Protein AF-A0A379WLH3-F1 (afdb_monomer)

Sequence (126 aa):
MAKLALTEWLVTKAWQPFLDAKAQAKMADSFKRFADIHLSRHAAELKKVFGQPLGDKYRDQLPRLTRDIDSVLLLAGYYDAMVAQAWLENWQGLRHAIITGQRIEIEHFRNEAINQQPFWLHSGKR

Organism: Salmonella enterica I (NCBI:txid59201)

Structure (mmCIF, N/CA/C/O backbone):
data_AF-A0A379WLH3-F1
#
_entry.id   AF-A0A379WLH3-F1
#
loop_
_atom_site.group_PDB
_atom_site.id
_atom_site.type_symbol
_atom_site.label_atom_id
_atom_site.label_alt_id
_atom_site.label_comp_id
_atom_site.label_asym_id
_atom_site.label_entity_id
_atom_site.label_seq_id
_atom_site.pdbx_PDB_ins_code
_atom_site.Cartn_x
_atom_site.Cartn_y
_atom_site.Cartn_z
_atom_site.occupancy
_atom_site.B_iso_or_equiv
_atom_site.auth_seq_id
_atom_site.auth_comp_id
_atom_site.auth_asym_id
_atom_site.auth_atom_id
_atom_site.pdbx_PDB_model_num
ATOM 1 N N . MET A 1 1 ? -12.114 -9.795 -22.231 1.00 60.84 1 MET A N 1
ATOM 2 C CA . MET A 1 1 ? -11.391 -8.653 -22.838 1.00 60.84 1 MET A CA 1
ATOM 3 C C . MET A 1 1 ? -10.251 -8.126 -21.962 1.00 60.84 1 MET A C 1
ATOM 5 O O . MET A 1 1 ? -9.133 -8.107 -22.449 1.00 60.84 1 MET A O 1
ATOM 9 N N . ALA A 1 2 ? -10.461 -7.792 -20.678 1.00 72.81 2 ALA A N 1
ATOM 10 C CA . ALA A 1 2 ? -9.403 -7.214 -19.822 1.00 72.81 2 ALA A CA 1
ATOM 11 C C . ALA A 1 2 ? -8.132 -8.082 -19.655 1.00 72.81 2 ALA A C 1
ATOM 13 O O . ALA A 1 2 ? -7.025 -7.552 -19.646 1.00 72.81 2 ALA A O 1
ATOM 14 N N . LYS A 1 3 ? -8.272 -9.416 -19.579 1.00 80.38 3 LYS A N 1
ATOM 15 C CA . LYS A 1 3 ? -7.128 -10.336 -19.434 1.00 80.38 3 LYS A CA 1
ATOM 16 C C . LYS A 1 3 ? -6.178 -10.296 -20.640 1.00 80.38 3 LYS A C 1
ATOM 18 O O . LYS A 1 3 ? -4.975 -10.231 -20.438 1.00 80.38 3 LYS A O 1
ATOM 23 N N . LEU A 1 4 ? -6.715 -10.291 -21.867 1.00 93.31 4 LEU A N 1
ATOM 24 C CA . LEU A 1 4 ? -5.900 -10.249 -23.087 1.00 93.31 4 LEU A CA 1
ATOM 25 C C . LEU A 1 4 ? -5.145 -8.918 -23.201 1.00 93.31 4 LEU A C 1
ATOM 27 O O . LEU A 1 4 ? -3.944 -8.935 -23.435 1.00 93.31 4 LEU A O 1
ATOM 31 N N . ALA A 1 5 ? -5.820 -7.795 -22.932 1.00 95.75 5 ALA A N 1
ATOM 32 C CA . ALA A 1 5 ? -5.210 -6.466 -22.990 1.00 95.75 5 ALA A CA 1
ATOM 33 C C . ALA A 1 5 ? -4.050 -6.295 -21.991 1.00 95.75 5 ALA A C 1
ATOM 35 O O . ALA A 1 5 ? -2.998 -5.777 -22.356 1.00 95.75 5 ALA A O 1
ATOM 36 N N . LEU A 1 6 ? -4.202 -6.759 -20.741 1.00 95.56 6 LEU A N 1
ATOM 37 C CA . LEU A 1 6 ? -3.119 -6.692 -19.750 1.00 95.56 6 LEU A CA 1
ATOM 38 C C . LEU A 1 6 ? -1.935 -7.588 -20.139 1.00 95.56 6 LEU A C 1
ATOM 40 O O . LEU A 1 6 ? -0.784 -7.172 -20.009 1.00 95.56 6 LEU A O 1
ATOM 44 N N . THR A 1 7 ? -2.207 -8.808 -20.618 1.00 96.50 7 THR A N 1
ATOM 45 C CA . THR A 1 7 ? -1.157 -9.721 -21.089 1.00 96.50 7 THR A CA 1
ATOM 46 C C . THR A 1 7 ? -0.383 -9.112 -22.252 1.00 96.50 7 THR A C 1
ATOM 48 O O . THR A 1 7 ? 0.844 -9.091 -22.210 1.00 96.50 7 THR A O 1
ATOM 51 N N . GLU A 1 8 ? -1.080 -8.581 -23.255 1.00 97.06 8 GLU A N 1
ATOM 52 C CA . GLU A 1 8 ? -0.458 -7.936 -24.410 1.00 97.06 8 GLU A CA 1
ATOM 53 C C . GLU A 1 8 ? 0.399 -6.741 -23.985 1.00 97.06 8 GLU A C 1
ATOM 55 O O . GLU A 1 8 ? 1.575 -6.673 -24.341 1.00 97.06 8 GLU A O 1
ATOM 60 N N . TRP A 1 9 ? -0.143 -5.846 -23.154 1.00 97.19 9 TRP A N 1
ATOM 61 C CA . TRP A 1 9 ? 0.569 -4.660 -22.675 1.00 97.19 9 TRP A CA 1
ATOM 62 C C . TRP A 1 9 ? 1.856 -5.014 -21.914 1.00 97.19 9 TRP A C 1
ATOM 64 O O . TRP A 1 9 ? 2.891 -4.371 -22.105 1.00 97.19 9 TRP A O 1
ATOM 74 N N . LEU A 1 10 ? 1.812 -6.066 -21.086 1.00 97.25 10 LEU A N 1
ATOM 75 C CA . LEU A 1 10 ? 2.969 -6.524 -20.320 1.00 97.25 10 LEU A CA 1
ATOM 76 C C . LEU A 1 10 ? 4.034 -7.186 -21.206 1.00 97.25 10 LEU A C 1
ATOM 78 O O . LEU A 1 10 ? 5.210 -6.833 -21.118 1.00 97.25 10 LEU A O 1
ATOM 82 N N . VAL A 1 11 ? 3.630 -8.135 -22.059 1.00 97.62 11 VAL A N 1
ATOM 83 C CA . VAL A 1 11 ? 4.545 -8.914 -22.915 1.00 97.62 11 VAL A CA 1
ATOM 84 C C . VAL A 1 11 ? 5.248 -8.018 -23.933 1.00 97.62 11 VAL A C 1
ATOM 86 O O . VAL A 1 11 ? 6.448 -8.163 -24.156 1.00 97.62 11 VAL A O 1
ATOM 89 N N . THR A 1 12 ? 4.526 -7.056 -24.507 1.00 97.81 12 THR A N 1
ATOM 90 C CA . THR A 1 12 ? 5.071 -6.111 -25.495 1.00 97.81 12 THR A CA 1
ATOM 91 C C . THR A 1 12 ? 5.851 -4.958 -24.867 1.00 97.81 12 THR A C 1
ATOM 93 O O . THR A 1 12 ? 6.408 -4.134 -25.588 1.00 97.81 12 THR A O 1
ATOM 96 N N . LYS A 1 13 ? 5.904 -4.882 -23.530 1.00 97.31 13 LYS A N 1
ATOM 97 C CA . LYS A 1 13 ? 6.490 -3.759 -22.788 1.00 97.31 13 LYS A CA 1
ATOM 98 C C . LYS A 1 13 ? 5.955 -2.410 -23.264 1.00 97.31 13 LYS A C 1
ATOM 100 O O . LYS A 1 13 ? 6.709 -1.448 -23.410 1.00 97.31 13 LYS A O 1
ATOM 105 N N . ALA A 1 14 ? 4.644 -2.332 -23.484 1.00 97.56 14 ALA A N 1
ATOM 106 C CA . ALA A 1 14 ? 3.990 -1.204 -24.142 1.00 97.56 14 ALA A CA 1
ATOM 107 C C . ALA A 1 14 ? 4.154 0.143 -23.413 1.00 97.56 14 ALA A C 1
ATOM 109 O O . ALA A 1 14 ? 3.831 1.181 -23.979 1.00 97.56 14 ALA A O 1
ATOM 110 N N . TRP A 1 15 ? 4.688 0.167 -22.186 1.00 97.31 15 TRP A N 1
ATOM 111 C CA . TRP A 1 15 ? 5.087 1.403 -21.509 1.00 97.31 15 TRP A CA 1
ATOM 112 C C . TRP A 1 15 ? 6.329 2.072 -22.119 1.00 97.31 15 TRP A C 1
ATOM 114 O O . TRP A 1 15 ? 6.470 3.284 -21.986 1.00 97.31 15 TRP A O 1
ATOM 124 N N . GLN A 1 16 ? 7.232 1.329 -22.772 1.00 97.25 16 GLN A N 1
ATOM 125 C CA . GLN A 1 16 ? 8.538 1.842 -23.209 1.00 97.25 16 GLN A CA 1
ATOM 126 C C . GLN A 1 16 ? 8.464 3.074 -24.132 1.00 97.25 16 GLN A C 1
ATOM 128 O O . GLN A 1 16 ? 9.196 4.028 -23.864 1.00 97.25 16 GLN A O 1
ATOM 133 N N . PRO A 1 17 ? 7.587 3.128 -25.158 1.00 97.69 17 PRO A N 1
ATOM 134 C CA . PRO A 1 17 ? 7.507 4.285 -26.056 1.00 97.69 17 PRO A CA 1
ATOM 135 C C . PRO A 1 17 ? 7.047 5.584 -25.378 1.00 97.69 17 PRO A C 1
ATOM 137 O O . PRO A 1 17 ? 7.252 6.662 -25.925 1.00 97.69 17 PRO A O 1
ATOM 140 N N . PHE A 1 18 ? 6.430 5.498 -24.196 1.00 97.62 18 PHE A N 1
ATOM 141 C CA . PHE A 1 18 ? 5.908 6.653 -23.458 1.00 97.62 18 PHE A CA 1
ATOM 142 C C . PHE A 1 18 ? 6.937 7.288 -22.512 1.00 97.62 18 PHE A C 1
ATOM 144 O O . PHE A 1 18 ? 6.633 8.275 -21.842 1.00 97.62 18 PHE A O 1
ATOM 151 N N . LEU A 1 19 ? 8.143 6.724 -22.414 1.00 97.88 19 LEU A N 1
ATOM 152 C CA . LEU A 1 19 ? 9.176 7.207 -21.506 1.00 97.88 19 LEU A CA 1
ATOM 153 C C . 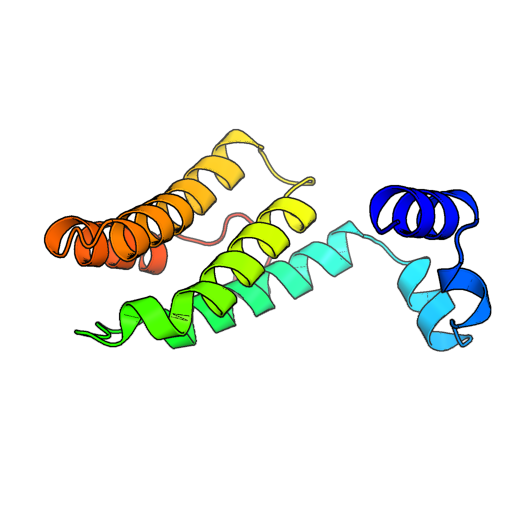LEU A 1 19 ? 10.052 8.253 -22.196 1.00 97.88 19 LEU A C 1
ATOM 155 O O . LEU A 1 19 ? 10.792 7.929 -23.126 1.00 97.88 19 LEU A O 1
ATOM 159 N N . ASP A 1 20 ? 10.040 9.485 -21.687 1.00 98.00 20 ASP A N 1
ATOM 160 C CA . ASP A 1 20 ? 11.066 10.472 -22.024 1.00 98.00 20 ASP A CA 1
ATOM 161 C C . ASP A 1 20 ? 12.443 10.068 -21.453 1.00 98.00 20 ASP A C 1
ATOM 163 O O . ASP A 1 20 ? 12.563 9.150 -20.635 1.00 98.00 20 ASP A O 1
ATOM 167 N N . ALA A 1 21 ? 13.506 10.771 -21.852 1.00 97.75 21 ALA A N 1
ATOM 168 C CA . ALA A 1 21 ? 14.868 10.467 -21.401 1.00 97.75 21 ALA A CA 1
ATOM 169 C C . ALA A 1 21 ? 15.013 10.456 -19.862 1.00 97.75 21 ALA A C 1
ATOM 171 O O . ALA A 1 21 ? 15.770 9.661 -19.303 1.00 97.75 21 ALA A O 1
ATOM 172 N N . LYS A 1 22 ? 14.254 11.300 -19.151 1.00 97.88 22 LYS A N 1
ATOM 173 C CA . LYS A 1 22 ? 14.277 11.381 -17.685 1.00 97.88 22 LYS A CA 1
ATOM 174 C C . LYS A 1 22 ? 13.587 10.176 -17.043 1.00 97.88 22 LYS A C 1
ATOM 176 O O . LYS A 1 22 ? 14.071 9.659 -16.036 1.00 97.88 22 LYS A O 1
ATOM 181 N N . ALA A 1 23 ? 12.458 9.740 -17.589 1.00 97.12 23 ALA A N 1
ATOM 182 C CA . ALA A 1 23 ? 11.722 8.569 -17.139 1.00 97.12 23 ALA A CA 1
ATOM 183 C C . ALA A 1 23 ? 12.510 7.285 -17.421 1.00 97.12 23 ALA A C 1
ATOM 185 O O . ALA A 1 23 ? 12.600 6.432 -16.541 1.00 97.12 23 ALA A O 1
ATOM 186 N N . GLN A 1 24 ? 13.161 7.193 -18.584 1.00 97.12 24 GLN A N 1
ATOM 187 C CA . GLN A 1 24 ? 14.060 6.085 -18.918 1.00 97.12 24 GLN A CA 1
ATOM 188 C C . GLN A 1 24 ? 15.213 5.976 -17.916 1.00 97.12 24 GLN A C 1
ATOM 190 O O . GLN A 1 24 ? 15.442 4.899 -17.370 1.00 97.12 24 GLN A O 1
ATOM 195 N N . ALA A 1 25 ? 15.880 7.092 -17.596 1.00 97.06 25 ALA A N 1
ATOM 196 C CA . ALA A 1 25 ? 16.969 7.095 -16.619 1.00 97.06 25 ALA A CA 1
ATOM 197 C C . ALA A 1 25 ? 16.502 6.627 -15.229 1.00 97.06 25 ALA A C 1
ATOM 199 O O . ALA A 1 25 ? 17.180 5.835 -14.584 1.00 97.06 25 ALA A O 1
ATOM 200 N N . LYS A 1 26 ? 15.312 7.058 -14.785 1.00 96.69 26 LYS A N 1
ATOM 201 C CA . LYS A 1 26 ? 14.715 6.587 -13.523 1.00 96.69 26 LYS A CA 1
ATOM 202 C C . LYS A 1 26 ? 14.359 5.102 -13.548 1.00 96.69 26 LYS A C 1
ATOM 204 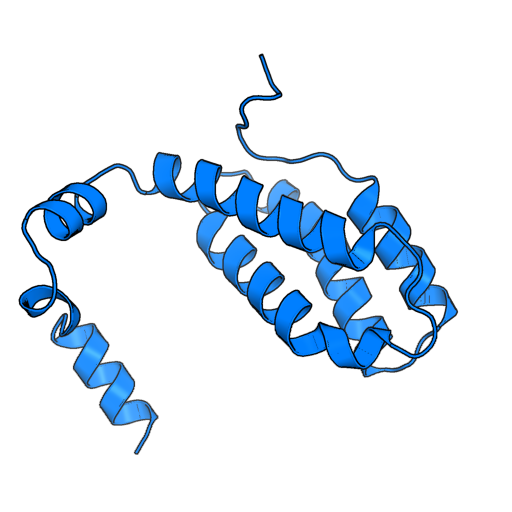O O . LYS A 1 26 ? 14.529 4.436 -12.535 1.00 96.69 26 LYS A O 1
ATOM 209 N N . MET A 1 27 ? 13.846 4.594 -14.670 1.00 95.25 27 MET A N 1
ATOM 210 C CA . MET A 1 27 ? 13.506 3.174 -14.815 1.00 95.25 27 MET A CA 1
ATOM 211 C C . MET A 1 27 ? 14.738 2.266 -14.843 1.00 95.25 27 MET A C 1
ATOM 213 O O . MET A 1 27 ? 14.629 1.104 -14.466 1.00 95.25 27 MET A O 1
ATOM 217 N N . ALA A 1 28 ? 15.886 2.784 -15.280 1.00 96.38 28 ALA A N 1
ATOM 218 C CA . ALA A 1 28 ? 17.158 2.066 -15.280 1.00 96.38 28 ALA A CA 1
ATOM 219 C C . ALA A 1 28 ? 17.904 2.121 -13.929 1.00 96.38 28 ALA A C 1
ATOM 221 O O . ALA A 1 28 ? 18.907 1.429 -13.763 1.00 96.38 28 ALA A O 1
ATOM 222 N N . ASP A 1 29 ? 17.447 2.940 -12.977 1.00 96.75 29 ASP A N 1
ATOM 223 C CA . ASP A 1 29 ? 18.057 3.077 -11.651 1.00 96.75 29 ASP A CA 1
ATOM 224 C C . ASP A 1 29 ? 17.636 1.928 -10.703 1.00 96.75 29 ASP A C 1
ATOM 226 O O . ASP A 1 29 ? 16.784 1.090 -11.003 1.00 96.75 29 ASP A O 1
ATOM 230 N N . SER A 1 30 ? 18.249 1.871 -9.522 1.00 97.50 30 SER A N 1
ATOM 231 C CA . SER A 1 30 ? 18.037 0.834 -8.517 1.00 97.50 30 SER A CA 1
ATOM 232 C C . SER A 1 30 ? 16.587 0.770 -8.027 1.00 97.50 30 SER A C 1
ATOM 234 O O . SER A 1 30 ? 16.108 1.660 -7.314 1.00 97.50 30 SER A O 1
ATOM 236 N N . PHE A 1 31 ? 15.929 -0.366 -8.286 1.00 96.94 31 PHE A N 1
ATOM 237 C CA . PHE A 1 31 ? 14.604 -0.652 -7.734 1.00 96.94 31 PHE A CA 1
ATOM 238 C C . PHE A 1 31 ? 14.600 -0.639 -6.198 1.00 96.94 31 PHE A C 1
ATOM 240 O O . PHE A 1 31 ? 13.650 -0.150 -5.598 1.00 96.94 31 PHE A O 1
ATOM 247 N N . LYS A 1 32 ? 15.689 -1.066 -5.542 1.00 96.81 32 LYS A N 1
ATOM 248 C CA . LYS A 1 32 ? 15.823 -1.012 -4.074 1.00 96.81 32 LYS A CA 1
ATOM 249 C C . LYS A 1 32 ? 15.721 0.417 -3.542 1.00 96.81 32 LYS A C 1
ATOM 251 O O . LYS A 1 32 ? 14.988 0.677 -2.593 1.00 96.81 32 LYS A O 1
ATOM 256 N N . ARG A 1 33 ? 16.425 1.368 -4.167 1.00 96.12 33 ARG A N 1
ATOM 257 C CA . ARG A 1 33 ? 16.365 2.790 -3.776 1.00 96.12 33 ARG A CA 1
ATOM 258 C C . ARG A 1 33 ? 14.979 3.379 -4.029 1.00 96.12 33 ARG A C 1
ATOM 260 O O . ARG A 1 33 ? 14.477 4.140 -3.204 1.00 96.12 33 ARG A O 1
ATOM 267 N N . PHE A 1 34 ? 14.363 3.017 -5.153 1.00 97.31 34 PHE A N 1
ATOM 268 C CA . PHE A 1 34 ? 12.984 3.389 -5.458 1.00 97.31 34 PHE A CA 1
ATOM 269 C C . PHE A 1 34 ? 12.011 2.864 -4.390 1.00 97.31 34 PHE A C 1
ATOM 271 O O . PHE A 1 34 ? 11.196 3.633 -3.876 1.00 97.31 34 PHE A O 1
ATOM 278 N N . ALA A 1 35 ? 12.146 1.592 -4.010 1.00 97.94 35 ALA A N 1
ATOM 279 C CA . ALA A 1 35 ? 11.319 0.939 -3.007 1.00 97.94 35 ALA A CA 1
ATOM 280 C C . ALA A 1 35 ? 11.404 1.629 -1.644 1.00 97.94 35 ALA A C 1
ATOM 282 O O . ALA A 1 35 ? 10.367 2.004 -1.108 1.00 97.94 35 ALA A O 1
ATOM 283 N N . ASP A 1 36 ? 12.606 1.901 -1.132 1.00 97.56 36 ASP A N 1
ATOM 284 C CA . ASP A 1 36 ? 12.794 2.576 0.162 1.00 97.56 36 ASP A CA 1
ATOM 285 C C . ASP A 1 36 ? 12.075 3.936 0.223 1.00 97.56 36 ASP A C 1
ATOM 287 O O . ASP A 1 36 ? 11.375 4.251 1.189 1.00 97.56 36 ASP A O 1
ATOM 291 N N . ILE A 1 37 ? 12.189 4.735 -0.845 1.00 97.12 37 ILE A N 1
ATOM 292 C CA . ILE A 1 37 ? 11.527 6.043 -0.946 1.00 97.12 37 ILE A CA 1
ATOM 293 C C . ILE A 1 37 ? 10.003 5.881 -0.946 1.00 97.12 37 ILE A C 1
ATOM 295 O O . ILE A 1 37 ? 9.293 6.635 -0.275 1.00 97.12 37 ILE A O 1
ATOM 299 N N . HIS A 1 38 ? 9.486 4.930 -1.723 1.00 98.06 38 HIS A N 1
ATOM 300 C CA . HIS A 1 38 ? 8.048 4.739 -1.869 1.00 98.06 38 HIS A CA 1
ATOM 301 C C . HIS A 1 38 ? 7.410 4.067 -0.646 1.00 98.06 38 HIS A C 1
ATOM 303 O O . HIS A 1 38 ? 6.320 4.484 -0.257 1.00 98.06 38 HIS A O 1
ATOM 309 N N . LEU A 1 39 ? 8.097 3.145 0.033 1.00 98.31 39 LEU A N 1
ATOM 310 C CA . LEU A 1 39 ? 7.669 2.582 1.318 1.00 98.31 39 LEU A CA 1
ATOM 311 C C . LEU A 1 39 ? 7.443 3.692 2.350 1.00 98.31 39 LEU A C 1
ATOM 313 O O . LEU A 1 39 ? 6.375 3.768 2.954 1.00 98.31 39 LEU A O 1
ATOM 317 N N . SER A 1 40 ? 8.384 4.635 2.475 1.00 97.44 40 SER A N 1
ATOM 318 C CA . SER A 1 40 ? 8.210 5.802 3.348 1.00 97.44 40 SER A CA 1
ATOM 319 C C . SER A 1 40 ? 7.014 6.681 2.961 1.00 97.44 40 SER A C 1
ATOM 321 O O . SER A 1 40 ? 6.332 7.191 3.848 1.00 97.44 40 SER A O 1
ATOM 323 N N . ARG A 1 41 ? 6.728 6.855 1.664 1.00 97.81 41 ARG A N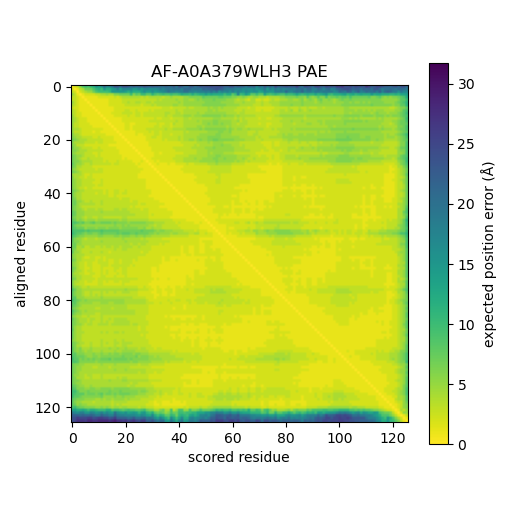 1
ATOM 324 C CA . ARG A 1 41 ? 5.567 7.638 1.200 1.00 97.81 41 ARG A CA 1
ATOM 325 C C . ARG A 1 41 ? 4.243 6.960 1.548 1.00 97.81 41 ARG A C 1
ATOM 327 O O . ARG A 1 41 ? 3.368 7.619 2.101 1.00 97.81 41 ARG A O 1
ATOM 334 N N . HIS A 1 42 ? 4.104 5.664 1.269 1.00 98.25 42 HIS A N 1
ATOM 335 C CA . HIS A 1 42 ? 2.883 4.922 1.598 1.00 98.25 42 HIS A CA 1
ATOM 336 C C . HIS A 1 42 ? 2.677 4.817 3.111 1.00 98.25 42 HIS A C 1
ATOM 338 O O . HIS A 1 42 ? 1.568 5.030 3.590 1.00 98.25 42 HIS A O 1
ATOM 344 N N . ALA A 1 43 ? 3.743 4.605 3.886 1.00 96.88 43 ALA A N 1
ATOM 345 C CA . ALA A 1 43 ? 3.662 4.619 5.344 1.00 96.88 43 ALA A CA 1
ATOM 346 C C . ALA A 1 43 ? 3.215 5.982 5.899 1.00 96.88 43 ALA A C 1
ATOM 348 O O . ALA A 1 43 ? 2.420 6.037 6.837 1.00 96.88 43 ALA A O 1
ATOM 349 N N . ALA A 1 44 ? 3.684 7.089 5.312 1.00 96.69 44 ALA A N 1
ATOM 350 C CA . ALA A 1 44 ? 3.244 8.427 5.698 1.00 96.69 44 ALA A CA 1
ATOM 351 C C . ALA A 1 44 ? 1.758 8.663 5.380 1.00 96.69 44 ALA A C 1
ATOM 3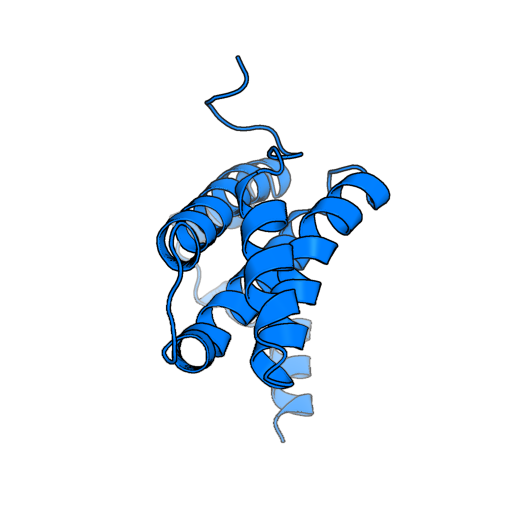53 O O . ALA A 1 44 ? 1.047 9.222 6.213 1.00 96.69 44 ALA A O 1
ATOM 354 N N . GLU A 1 45 ? 1.272 8.208 4.222 1.00 97.06 45 GLU A N 1
ATOM 355 C CA . GLU A 1 45 ? -0.153 8.282 3.867 1.00 97.06 45 GLU A CA 1
ATOM 356 C C . GLU A 1 45 ? -1.022 7.440 4.810 1.00 97.06 45 GLU A C 1
ATOM 358 O O . GLU A 1 45 ? -2.017 7.943 5.336 1.00 97.06 45 GLU A O 1
ATOM 363 N N . LEU A 1 46 ? -0.608 6.202 5.100 1.00 97.94 46 LEU A N 1
ATOM 364 C CA . LEU A 1 46 ? -1.274 5.331 6.068 1.00 97.94 46 LEU A CA 1
ATOM 365 C C . LEU A 1 46 ? -1.341 5.989 7.450 1.00 97.94 46 LEU A C 1
ATOM 367 O O . LEU A 1 46 ? -2.417 6.091 8.036 1.00 97.94 46 LEU A O 1
ATOM 371 N N . LYS A 1 47 ? -0.220 6.523 7.949 1.00 96.94 47 LYS A N 1
ATOM 372 C CA . LYS A 1 47 ? -0.170 7.205 9.248 1.00 96.94 47 LYS A CA 1
ATOM 373 C C . LYS A 1 47 ? -1.014 8.478 9.277 1.00 96.94 47 LYS A C 1
ATOM 375 O O . LYS A 1 47 ? -1.656 8.761 10.284 1.00 96.94 47 LYS A O 1
ATOM 380 N N . LYS A 1 48 ? -1.044 9.240 8.183 1.00 97.25 48 LYS A N 1
ATOM 381 C CA . LYS A 1 48 ? -1.864 10.451 8.057 1.00 97.25 48 LYS A CA 1
ATOM 382 C C . LYS A 1 48 ? -3.359 10.142 8.140 1.00 97.25 48 LYS A C 1
ATOM 384 O O . LYS A 1 48 ? -4.093 10.915 8.744 1.00 97.25 48 LYS A O 1
ATOM 389 N N . VAL A 1 49 ? -3.806 9.047 7.526 1.00 97.81 49 VAL A N 1
ATOM 390 C CA . VAL A 1 49 ? -5.230 8.679 7.477 1.00 97.81 49 VAL A CA 1
ATOM 391 C C . VAL A 1 49 ? -5.669 7.924 8.730 1.00 97.81 49 VAL A C 1
ATOM 393 O O . VAL A 1 49 ? -6.712 8.236 9.289 1.00 97.81 49 VAL A O 1
ATOM 396 N N . PHE A 1 50 ? -4.876 6.958 9.192 1.00 98.19 50 PHE A N 1
ATOM 397 C CA . PHE A 1 50 ? -5.247 6.035 10.272 1.00 98.19 50 PHE A CA 1
ATOM 398 C C . PHE A 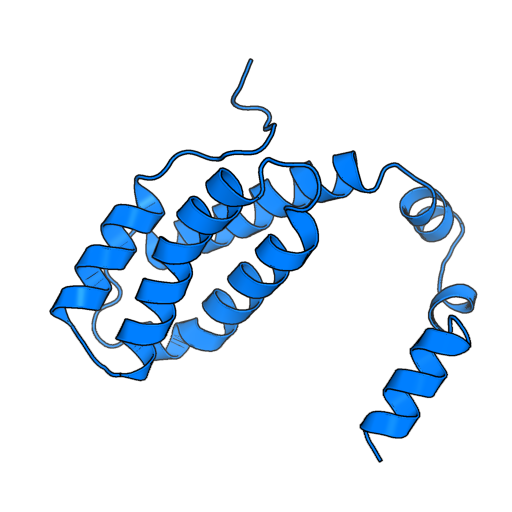1 50 ? -4.609 6.376 11.627 1.00 98.19 50 PHE A C 1
ATOM 400 O O . PHE A 1 50 ? -4.786 5.651 12.605 1.00 98.19 50 PHE A O 1
ATOM 407 N N . GLY A 1 51 ? -3.881 7.493 11.715 1.00 97.19 51 GLY A N 1
ATOM 408 C CA . GLY A 1 51 ? -3.251 7.949 12.956 1.00 97.19 51 GLY A CA 1
ATOM 409 C C . GLY A 1 51 ? -4.238 8.326 14.063 1.00 97.19 51 GLY A C 1
ATOM 410 O O . GLY A 1 51 ? -3.840 8.394 15.221 1.00 97.19 51 GLY A O 1
ATOM 411 N N . GLN A 1 52 ? -5.510 8.544 13.726 1.00 96.62 52 GLN A N 1
ATOM 412 C CA . GLN A 1 52 ? -6.596 8.822 14.667 1.00 96.62 52 GLN A CA 1
ATOM 413 C C . GLN A 1 52 ? -7.814 7.940 14.351 1.00 96.62 52 GLN A C 1
ATOM 415 O O . GLN A 1 52 ? -7.959 7.496 13.205 1.00 96.62 52 GLN A O 1
ATOM 420 N N . PRO A 1 53 ? -8.701 7.693 15.331 1.00 97.19 53 PRO A N 1
ATOM 421 C CA . PRO A 1 53 ? -9.973 7.025 15.090 1.00 97.19 53 PRO A CA 1
ATOM 422 C C . PRO A 1 53 ? -10.833 7.757 14.047 1.00 97.19 53 PRO A C 1
ATOM 424 O O . PRO A 1 53 ? -10.957 8.981 14.090 1.00 97.19 53 PRO A O 1
ATOM 427 N N . LEU A 1 54 ? -11.451 7.016 13.121 1.00 97.19 54 LEU A N 1
ATOM 428 C CA . LEU A 1 54 ? -12.275 7.583 12.036 1.00 97.19 54 LEU A CA 1
ATOM 429 C C . LEU A 1 54 ? -13.789 7.431 12.259 1.00 97.19 54 LEU A C 1
ATOM 431 O O . LEU A 1 54 ? -14.580 7.950 11.466 1.00 97.19 54 LEU A O 1
ATOM 435 N N . GLY A 1 55 ? -14.206 6.733 13.320 1.00 94.62 55 GLY A N 1
ATOM 436 C CA . GLY A 1 55 ? -15.618 6.452 13.593 1.00 94.62 55 GLY A CA 1
ATOM 437 C C . GLY A 1 55 ? -16.284 5.737 12.415 1.00 94.62 55 GLY A C 1
ATOM 438 O O . GLY A 1 55 ? -15.726 4.806 11.846 1.00 94.62 55 GLY A O 1
ATOM 439 N N . ASP A 1 56 ? -17.456 6.192 11.982 1.00 94.12 56 ASP A N 1
ATOM 440 C CA . ASP A 1 56 ? -18.180 5.531 10.886 1.00 94.12 56 ASP A CA 1
ATOM 441 C C . ASP A 1 56 ? -17.546 5.742 9.489 1.00 94.12 56 ASP A C 1
ATOM 443 O O . ASP A 1 56 ? -17.969 5.116 8.518 1.00 94.12 56 ASP A O 1
ATOM 447 N N . LYS A 1 57 ? -16.488 6.564 9.368 1.00 96.94 57 LYS A N 1
ATOM 448 C CA . LYS A 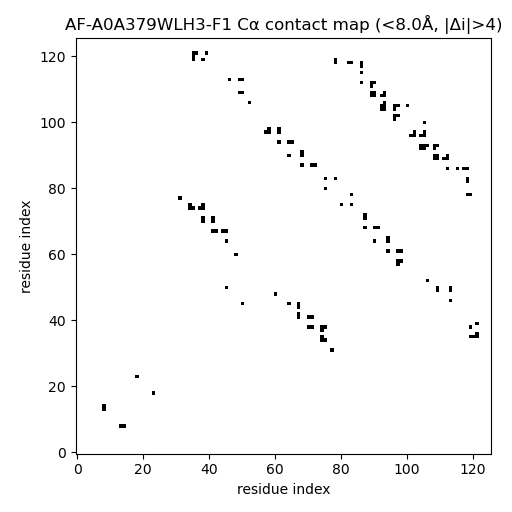1 57 ? -15.828 6.898 8.087 1.00 96.94 57 LYS A CA 1
ATOM 449 C C . LYS A 1 57 ? -14.728 5.922 7.660 1.00 96.94 57 LYS A C 1
ATOM 451 O O . LYS A 1 57 ? -14.054 6.154 6.656 1.00 96.94 57 LYS A O 1
ATOM 456 N N . TYR A 1 58 ? -14.515 4.825 8.389 1.00 98.06 58 TYR A N 1
ATOM 457 C CA . TYR A 1 58 ? -13.494 3.835 8.019 1.00 98.06 58 TYR A CA 1
ATOM 458 C C . TYR A 1 58 ? -13.707 3.241 6.627 1.00 98.06 58 TYR A C 1
ATOM 460 O O . TYR A 1 58 ? -12.746 3.065 5.875 1.00 98.06 58 TYR A O 1
ATOM 468 N N . ARG A 1 59 ? -14.961 2.944 6.268 1.00 97.69 59 ARG A N 1
ATOM 469 C CA . ARG A 1 59 ? -15.289 2.325 4.976 1.00 97.69 59 ARG A CA 1
ATOM 470 C C . ARG A 1 59 ? -14.907 3.212 3.793 1.00 97.69 59 ARG A C 1
ATOM 472 O O . ARG A 1 59 ? -14.427 2.688 2.791 1.00 97.69 59 ARG A O 1
ATOM 479 N N . ASP A 1 60 ? -15.000 4.531 3.944 1.00 98.19 60 ASP A N 1
ATOM 480 C CA . ASP A 1 60 ? -14.623 5.501 2.909 1.00 98.19 60 ASP A CA 1
ATOM 481 C C . ASP A 1 60 ? -13.123 5.444 2.572 1.00 98.19 60 ASP A C 1
ATOM 483 O O . ASP A 1 60 ? -12.704 5.825 1.479 1.00 98.19 60 ASP A O 1
ATOM 487 N N . GLN A 1 61 ? -12.298 4.949 3.501 1.00 98.25 61 GLN A N 1
ATOM 488 C CA . GLN A 1 61 ? -10.847 4.852 3.336 1.00 98.25 61 GLN A CA 1
ATOM 489 C C . GLN A 1 61 ? -10.374 3.489 2.811 1.00 98.25 61 GLN A C 1
ATOM 491 O O . GLN A 1 61 ? -9.178 3.331 2.552 1.00 98.25 61 GLN A O 1
ATOM 496 N N . LEU A 1 62 ? -11.270 2.516 2.591 1.00 98.31 62 LEU A N 1
ATOM 497 C CA . LEU A 1 62 ? -10.904 1.190 2.071 1.00 98.31 62 LEU A CA 1
ATOM 498 C C . LEU A 1 62 ? -10.120 1.229 0.748 1.00 98.31 62 LEU A C 1
ATOM 500 O O . LEU A 1 62 ? -9.136 0.487 0.647 1.00 98.31 62 LEU A O 1
ATOM 504 N N . PRO A 1 63 ? -10.466 2.074 -0.248 1.00 98.25 63 PRO A N 1
ATOM 505 C CA . PRO A 1 63 ? -9.687 2.153 -1.484 1.00 98.25 63 PRO A CA 1
ATOM 506 C C . PRO A 1 63 ? -8.246 2.609 -1.237 1.00 98.25 63 PRO A C 1
ATOM 508 O O . PRO A 1 63 ? -7.313 2.080 -1.840 1.00 98.25 63 PRO A O 1
ATOM 511 N N . ARG A 1 64 ? -8.049 3.563 -0.315 1.00 97.81 64 ARG A N 1
ATOM 512 C CA . ARG A 1 64 ? -6.722 4.079 0.038 1.00 97.81 64 ARG A CA 1
ATOM 513 C C . ARG A 1 64 ? -5.908 3.036 0.801 1.00 97.81 64 ARG A C 1
ATOM 515 O O . ARG A 1 64 ? -4.787 2.750 0.397 1.00 97.81 64 ARG A O 1
ATOM 522 N N . LEU A 1 65 ? -6.501 2.420 1.827 1.00 98.62 65 LEU A N 1
ATOM 523 C CA . LEU A 1 65 ? -5.866 1.355 2.608 1.00 98.62 65 LEU A CA 1
ATOM 524 C C . LEU A 1 65 ? -5.434 0.187 1.720 1.00 98.62 65 LEU A C 1
ATOM 526 O O . LEU A 1 65 ? -4.302 -0.271 1.809 1.00 98.62 65 LEU A O 1
ATOM 530 N N . THR A 1 66 ? -6.320 -0.262 0.830 1.00 98.62 66 THR A N 1
ATOM 531 C CA . THR A 1 66 ? -6.036 -1.375 -0.085 1.00 98.62 66 THR A CA 1
ATOM 532 C C . THR A 1 66 ? -4.885 -1.033 -1.022 1.00 98.62 66 THR A C 1
ATOM 534 O O . THR A 1 66 ? -3.927 -1.794 -1.102 1.00 98.62 66 THR A O 1
ATOM 537 N N . ARG A 1 67 ? -4.920 0.148 -1.654 1.00 98.56 67 ARG A N 1
ATOM 538 C CA . ARG A 1 67 ? -3.841 0.604 -2.538 1.00 98.56 67 ARG A CA 1
ATOM 539 C C . ARG A 1 67 ? -2.495 0.651 -1.820 1.00 98.56 67 ARG A C 1
ATOM 541 O O . ARG A 1 67 ? -1.491 0.244 -2.397 1.00 98.56 67 ARG A O 1
ATOM 548 N N . ASP A 1 68 ? -2.456 1.180 -0.602 1.00 98.50 68 ASP A N 1
ATOM 549 C CA . ASP A 1 68 ? -1.202 1.344 0.130 1.00 98.50 68 ASP A CA 1
ATOM 550 C C . ASP A 1 68 ? -0.667 -0.013 0.639 1.00 98.50 68 ASP A C 1
ATOM 552 O O . ASP A 1 68 ? 0.538 -0.241 0.552 1.00 98.50 68 ASP A O 1
ATOM 556 N N . ILE A 1 69 ? -1.535 -0.956 1.043 1.00 98.50 69 ILE A N 1
ATOM 557 C CA . ILE A 1 69 ? -1.156 -2.356 1.334 1.00 98.50 69 ILE A CA 1
ATOM 558 C C . ILE A 1 69 ? -0.556 -3.033 0.096 1.00 98.50 69 ILE A C 1
ATOM 560 O O . ILE A 1 69 ? 0.543 -3.583 0.168 1.00 98.50 69 ILE A O 1
ATOM 564 N N . ASP A 1 70 ? -1.251 -2.971 -1.042 1.00 98.50 70 ASP A N 1
ATOM 565 C CA . ASP A 1 70 ? -0.810 -3.612 -2.286 1.00 98.50 70 ASP A CA 1
ATOM 566 C C . ASP A 1 70 ? 0.512 -3.006 -2.778 1.00 98.50 70 ASP A C 1
ATOM 568 O O . ASP A 1 70 ? 1.400 -3.707 -3.258 1.00 98.50 70 ASP A O 1
ATOM 572 N N . SER A 1 71 ? 0.681 -1.695 -2.594 1.00 98.38 71 SER A N 1
ATOM 573 C CA . SER A 1 71 ? 1.921 -1.001 -2.938 1.00 98.38 71 SER A CA 1
ATOM 574 C C . SER A 1 71 ? 3.078 -1.455 -2.044 1.00 98.38 71 SER A C 1
ATOM 576 O O . SER A 1 71 ? 4.154 -1.743 -2.558 1.00 98.38 71 SER A O 1
ATOM 578 N N . VAL A 1 72 ? 2.882 -1.580 -0.726 1.00 98.00 72 VAL A N 1
ATOM 579 C CA . VAL A 1 72 ? 3.928 -2.095 0.179 1.00 98.00 72 VAL A CA 1
ATOM 580 C C . VAL A 1 72 ? 4.297 -3.544 -0.163 1.00 98.00 72 VAL A C 1
ATOM 582 O O . VAL A 1 72 ? 5.488 -3.850 -0.209 1.00 98.00 72 VAL A O 1
ATOM 585 N N . LEU A 1 73 ? 3.323 -4.403 -0.491 1.00 97.69 73 LEU A N 1
ATOM 586 C CA . LEU A 1 73 ? 3.570 -5.781 -0.948 1.00 97.69 73 LEU A CA 1
ATOM 587 C C . LEU A 1 73 ? 4.522 -5.836 -2.155 1.00 97.69 73 LEU A C 1
ATOM 589 O O . LEU A 1 73 ? 5.437 -6.656 -2.181 1.00 97.69 73 LEU A O 1
ATOM 593 N N . LEU A 1 74 ? 4.349 -4.942 -3.133 1.00 97.94 74 LEU A N 1
ATOM 594 C CA . LEU A 1 74 ? 5.199 -4.883 -4.330 1.00 97.94 74 LEU A CA 1
ATOM 595 C C . LEU A 1 74 ? 6.602 -4.312 -4.064 1.00 97.94 74 LEU A C 1
ATOM 597 O O . LEU A 1 74 ? 7.527 -4.573 -4.833 1.00 97.94 74 LEU A O 1
ATOM 601 N N . LEU A 1 75 ? 6.772 -3.513 -3.007 1.00 98.44 75 LEU A N 1
ATOM 602 C CA . LEU A 1 75 ? 8.015 -2.788 -2.719 1.00 98.44 75 LEU A CA 1
ATOM 603 C C . LEU A 1 75 ? 8.894 -3.487 -1.668 1.00 98.44 75 LEU A C 1
ATOM 605 O O . LEU A 1 75 ? 10.095 -3.236 -1.611 1.00 98.44 75 LEU A O 1
ATOM 609 N N . ALA A 1 76 ? 8.331 -4.368 -0.840 1.00 97.69 76 ALA A N 1
ATOM 610 C CA . ALA A 1 76 ? 9.030 -4.955 0.305 1.00 97.69 76 ALA A CA 1
ATOM 611 C C . ALA A 1 76 ? 10.050 -6.061 -0.041 1.00 97.69 76 ALA A C 1
ATOM 613 O O . ALA A 1 76 ? 10.767 -6.516 0.846 1.00 97.69 76 ALA A O 1
ATOM 614 N N . GLY A 1 77 ? 10.163 -6.480 -1.308 1.00 97.00 77 GLY A N 1
ATOM 615 C CA . GLY A 1 77 ? 10.887 -7.696 -1.718 1.00 97.00 77 GLY A CA 1
ATOM 616 C C . GLY A 1 77 ? 12.404 -7.746 -1.465 1.00 97.00 77 GLY A C 1
ATOM 617 O O . GLY A 1 77 ? 13.008 -8.791 -1.678 1.00 97.00 77 GLY A O 1
ATOM 618 N N . TYR A 1 78 ? 13.033 -6.653 -1.021 1.00 97.25 78 TYR A N 1
ATOM 619 C CA . TYR A 1 78 ? 14.450 -6.629 -0.613 1.00 97.25 78 TYR A CA 1
ATOM 620 C C . TYR A 1 78 ? 14.679 -6.886 0.883 1.00 97.25 78 TYR A C 1
ATOM 622 O O . TYR A 1 78 ? 15.829 -6.927 1.321 1.00 97.25 78 TYR A O 1
ATOM 630 N N . TYR A 1 79 ? 13.612 -6.997 1.670 1.00 97.69 79 TYR A N 1
ATOM 631 C CA . TYR A 1 79 ? 13.670 -7.173 3.117 1.00 97.69 79 TYR A CA 1
ATOM 632 C C . TYR A 1 79 ? 13.313 -8.602 3.514 1.00 97.69 79 TYR A C 1
ATOM 634 O O . TYR A 1 79 ? 12.804 -9.376 2.704 1.00 97.69 79 TYR A O 1
ATOM 642 N N . ASP A 1 80 ? 13.589 -8.950 4.771 1.00 97.75 80 ASP A N 1
ATOM 643 C CA . ASP A 1 80 ? 13.167 -10.231 5.324 1.00 97.75 80 ASP A CA 1
ATOM 644 C C . ASP A 1 80 ? 11.646 -10.392 5.182 1.00 97.75 80 ASP A C 1
ATOM 646 O O . ASP A 1 80 ? 10.867 -9.534 5.612 1.00 97.75 80 ASP A O 1
ATOM 650 N N . ALA A 1 81 ? 11.237 -11.490 4.545 1.00 96.06 81 ALA A N 1
ATOM 651 C CA . ALA A 1 81 ? 9.844 -11.721 4.196 1.00 96.06 81 ALA A CA 1
ATOM 652 C C . ALA A 1 81 ? 8.956 -11.870 5.437 1.00 96.06 81 ALA A C 1
ATOM 654 O O . ALA A 1 81 ? 7.824 -11.394 5.420 1.00 96.06 81 ALA A O 1
ATOM 655 N N . MET A 1 82 ? 9.458 -12.478 6.517 1.00 97.25 82 MET A N 1
ATOM 656 C CA . MET A 1 82 ? 8.691 -12.639 7.754 1.00 97.25 82 MET A CA 1
ATOM 657 C C . MET A 1 82 ? 8.499 -11.293 8.451 1.00 97.25 82 MET A C 1
ATOM 659 O O . MET A 1 82 ? 7.394 -10.985 8.889 1.00 97.25 82 MET A O 1
ATOM 663 N N . VAL A 1 83 ? 9.540 -10.459 8.501 1.00 97.44 83 VAL A N 1
ATOM 664 C CA . VAL A 1 83 ? 9.455 -9.116 9.098 1.00 97.44 83 VAL A CA 1
ATOM 665 C C . VAL A 1 83 ? 8.513 -8.212 8.299 1.00 97.44 83 VAL A C 1
ATOM 667 O O . VAL A 1 83 ? 7.674 -7.521 8.880 1.00 97.44 83 VAL A O 1
ATOM 670 N N . ALA A 1 84 ? 8.624 -8.216 6.968 1.00 97.75 84 ALA A N 1
ATOM 671 C CA . ALA A 1 84 ? 7.746 -7.429 6.106 1.00 97.75 84 ALA A CA 1
ATOM 672 C C . ALA A 1 84 ? 6.285 -7.896 6.197 1.00 97.75 84 ALA A C 1
ATOM 674 O O . ALA A 1 84 ? 5.375 -7.066 6.262 1.00 97.75 84 ALA A O 1
ATOM 675 N N . GLN A 1 85 ? 6.061 -9.213 6.238 1.00 97.56 85 GLN A N 1
ATOM 676 C CA . GLN A 1 85 ? 4.728 -9.788 6.362 1.00 97.56 85 GLN A CA 1
ATOM 677 C C . GLN A 1 85 ? 4.101 -9.462 7.722 1.00 97.56 85 GLN A C 1
ATOM 679 O O . GLN A 1 85 ? 2.973 -8.983 7.744 1.00 97.56 85 GLN A O 1
ATOM 684 N N . ALA A 1 86 ? 4.839 -9.596 8.828 1.00 97.75 86 ALA A N 1
ATOM 685 C CA . ALA A 1 86 ? 4.352 -9.216 10.157 1.00 97.75 86 ALA A CA 1
ATOM 686 C C . ALA A 1 86 ? 3.940 -7.733 10.223 1.00 97.75 86 ALA A C 1
ATOM 688 O O . ALA A 1 86 ? 2.919 -7.383 10.811 1.00 97.75 86 ALA A O 1
ATOM 689 N N . TRP A 1 87 ? 4.689 -6.846 9.556 1.00 98.19 87 TRP A N 1
ATOM 690 C CA . TRP A 1 87 ? 4.316 -5.431 9.459 1.00 98.19 87 TRP A CA 1
ATOM 691 C C . TRP A 1 87 ? 3.028 -5.213 8.641 1.00 98.19 87 TRP A C 1
ATOM 693 O O . TRP A 1 87 ? 2.191 -4.363 8.963 1.00 98.19 87 TRP A O 1
ATOM 703 N N . LEU A 1 88 ? 2.858 -5.972 7.554 1.00 98.31 88 LEU A N 1
ATOM 704 C CA . LEU A 1 88 ? 1.680 -5.917 6.685 1.00 98.31 88 LEU A CA 1
ATOM 705 C C . LEU A 1 88 ? 0.429 -6.522 7.329 1.00 98.31 88 LEU A C 1
ATOM 707 O O . LEU A 1 88 ? -0.672 -6.037 7.059 1.00 98.31 88 LEU A O 1
ATOM 711 N N . GLU A 1 89 ? 0.579 -7.542 8.173 1.00 98.44 89 GLU A N 1
ATOM 712 C CA . GLU A 1 89 ? -0.523 -8.251 8.831 1.00 98.44 89 GLU A CA 1
ATOM 713 C C . GLU A 1 89 ? -1.418 -7.308 9.632 1.00 98.44 89 GLU A C 1
ATOM 715 O O . GLU A 1 89 ? -2.638 -7.386 9.506 1.00 98.44 89 GLU A O 1
ATOM 720 N N . ASN A 1 90 ? -0.847 -6.335 10.346 1.00 98.50 90 ASN A N 1
ATOM 721 C CA . ASN A 1 90 ? -1.632 -5.343 11.085 1.00 98.50 90 ASN A CA 1
ATOM 722 C C . ASN A 1 90 ? -2.523 -4.491 10.160 1.00 98.50 90 ASN A C 1
ATOM 724 O O . ASN A 1 90 ? -3.698 -4.251 10.446 1.00 98.50 90 ASN A O 1
ATOM 728 N N . TRP A 1 91 ? -2.008 -4.077 8.999 1.00 98.69 91 TRP A N 1
ATOM 729 C CA . TRP A 1 91 ? -2.794 -3.323 8.014 1.00 98.69 91 TRP A CA 1
ATOM 730 C C . TRP A 1 91 ? -3.841 -4.192 7.309 1.00 98.69 91 TRP A C 1
ATOM 732 O O . TRP A 1 91 ? -4.950 -3.732 7.024 1.00 98.69 91 TRP A O 1
ATOM 742 N N . GLN A 1 92 ? -3.513 -5.453 7.030 1.00 98.75 92 GLN A N 1
ATOM 743 C CA . GLN A 1 92 ? -4.438 -6.416 6.433 1.00 98.75 92 GLN A CA 1
ATOM 744 C C . GLN A 1 92 ? -5.569 -6.784 7.403 1.00 98.75 92 GLN A C 1
ATOM 746 O O . GLN A 1 92 ? -6.727 -6.844 6.977 1.00 98.75 92 GLN A O 1
ATOM 751 N N . GLY A 1 93 ? -5.255 -6.942 8.691 1.00 98.69 93 GLY A N 1
ATOM 752 C CA . GLY A 1 93 ? -6.212 -7.113 9.782 1.00 98.69 93 GLY A CA 1
ATOM 753 C C . GLY A 1 93 ? -7.156 -5.920 9.889 1.00 98.69 93 GLY A C 1
ATOM 754 O O . GLY A 1 93 ? -8.374 -6.099 9.842 1.00 98.69 93 GLY A O 1
ATOM 755 N N . LEU A 1 94 ? -6.619 -4.691 9.869 1.00 98.75 94 LEU A N 1
ATOM 756 C CA . LEU A 1 94 ? -7.430 -3.470 9.822 1.00 98.75 94 LEU A CA 1
ATOM 757 C C . LEU A 1 94 ? -8.379 -3.470 8.614 1.00 98.75 94 LEU A C 1
ATOM 759 O O . LEU A 1 94 ? -9.578 -3.235 8.764 1.00 98.75 94 LEU A O 1
ATOM 763 N N . ARG A 1 95 ? -7.876 -3.7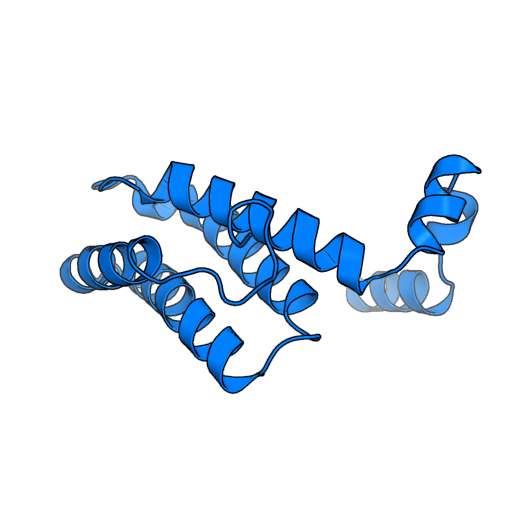77 7.411 1.00 98.75 95 ARG A N 1
ATOM 764 C CA . ARG A 1 95 ? -8.704 -3.853 6.196 1.00 98.75 95 ARG A CA 1
ATOM 765 C C . ARG A 1 95 ? -9.838 -4.866 6.359 1.00 98.75 95 ARG A C 1
ATOM 767 O O . ARG A 1 95 ? -10.985 -4.551 6.042 1.00 98.75 95 ARG A O 1
ATOM 774 N N . HIS A 1 96 ? -9.529 -6.064 6.852 1.00 98.75 96 HIS A N 1
ATOM 775 C CA . HIS A 1 96 ? -10.516 -7.116 7.081 1.00 98.75 96 HIS A CA 1
ATOM 776 C C . HIS A 1 96 ? -11.584 -6.690 8.102 1.00 98.75 96 HIS A C 1
ATOM 778 O O . HIS A 1 96 ? -12.782 -6.846 7.843 1.00 98.75 96 HIS A O 1
ATOM 784 N N . ALA A 1 97 ? -11.171 -6.091 9.219 1.00 98.56 97 ALA A N 1
ATOM 785 C CA . ALA A 1 97 ? -12.067 -5.610 10.265 1.00 98.56 97 ALA A CA 1
ATOM 786 C C . ALA A 1 97 ? -13.012 -4.505 9.757 1.00 98.56 97 ALA A C 1
ATOM 788 O O . ALA A 1 97 ? -14.209 -4.538 10.045 1.00 98.56 97 ALA A O 1
ATOM 789 N N . ILE A 1 98 ? -12.523 -3.572 8.928 1.00 98.44 98 ILE A N 1
ATOM 790 C CA . ILE A 1 98 ? -13.357 -2.527 8.304 1.00 98.44 98 ILE A CA 1
ATOM 791 C C . ILE A 1 98 ? -14.399 -3.134 7.350 1.00 98.44 98 ILE A C 1
ATOM 793 O O . ILE A 1 98 ? -15.569 -2.737 7.377 1.00 98.44 98 ILE A O 1
ATOM 797 N N . ILE A 1 99 ? -13.994 -4.097 6.513 1.00 98.31 99 ILE A N 1
ATOM 798 C CA . ILE A 1 99 ? -14.895 -4.777 5.564 1.00 98.31 99 ILE A CA 1
ATOM 799 C C . ILE A 1 99 ? -16.018 -5.497 6.322 1.00 98.31 99 ILE A C 1
ATOM 801 O O . ILE A 1 99 ? -17.194 -5.346 5.988 1.00 98.31 99 ILE A O 1
ATOM 805 N N . THR A 1 100 ? -15.659 -6.231 7.374 1.00 98.12 100 THR A N 1
ATOM 806 C CA . THR A 1 100 ? -16.587 -7.051 8.170 1.00 98.12 100 THR A CA 1
ATOM 807 C C . THR A 1 100 ? -17.329 -6.279 9.268 1.00 98.12 100 THR A C 1
ATOM 809 O O . THR A 1 100 ? -18.270 -6.809 9.849 1.00 98.12 100 THR A O 1
ATOM 812 N N . GLY A 1 101 ? -16.974 -5.016 9.528 1.00 96.88 101 GLY A N 1
ATOM 813 C CA . GLY A 1 101 ? -17.646 -4.164 10.517 1.00 96.88 101 GLY A CA 1
ATOM 814 C C . GLY A 1 101 ? -17.290 -4.469 11.978 1.00 96.88 101 GLY A C 1
ATOM 815 O O . GLY A 1 101 ? -18.051 -4.116 12.879 1.00 96.88 101 GLY A O 1
ATOM 816 N N . GLN A 1 102 ? -16.146 -5.107 12.233 1.00 97.50 102 GLN A N 1
ATOM 817 C CA . GLN A 1 102 ? -15.705 -5.511 13.571 1.00 97.50 102 GLN A CA 1
ATOM 818 C C . GLN A 1 102 ? -15.098 -4.324 14.335 1.00 97.50 102 GLN A C 1
ATOM 820 O O . GLN A 1 102 ? -13.887 -4.139 14.358 1.00 97.50 102 GLN A O 1
ATOM 825 N N . ARG A 1 103 ? -15.940 -3.490 14.959 1.00 95.19 103 ARG A N 1
ATOM 826 C CA . ARG A 1 103 ? -15.526 -2.212 15.584 1.00 95.19 103 ARG A CA 1
ATOM 827 C C . ARG A 1 103 ? -14.373 -2.329 16.592 1.00 95.19 103 ARG A C 1
ATOM 829 O O . ARG A 1 103 ? -13.509 -1.461 16.601 1.00 95.19 103 ARG A O 1
ATOM 836 N N . ILE A 1 104 ? -14.354 -3.381 17.412 1.00 97.00 104 ILE A N 1
ATOM 837 C CA . ILE A 1 104 ? -13.281 -3.615 18.395 1.00 97.00 104 ILE A CA 1
ATOM 838 C C . ILE A 1 104 ? -11.961 -3.917 17.673 1.00 97.00 104 ILE A C 1
ATOM 840 O O . ILE A 1 104 ? -10.949 -3.272 17.939 1.00 97.00 104 ILE A O 1
ATOM 844 N N . GLU A 1 105 ? -11.999 -4.823 16.695 1.00 98.12 105 GLU A N 1
ATOM 845 C CA . GLU A 1 105 ? -10.828 -5.210 15.902 1.00 98.12 105 GLU A CA 1
ATOM 846 C C . GLU A 1 105 ? -10.282 -4.057 15.053 1.00 98.12 105 GLU A C 1
ATOM 848 O O . GLU A 1 105 ? -9.072 -3.932 14.887 1.00 98.12 105 GLU A O 1
ATOM 853 N N . ILE A 1 106 ? -11.148 -3.169 14.548 1.00 98.56 106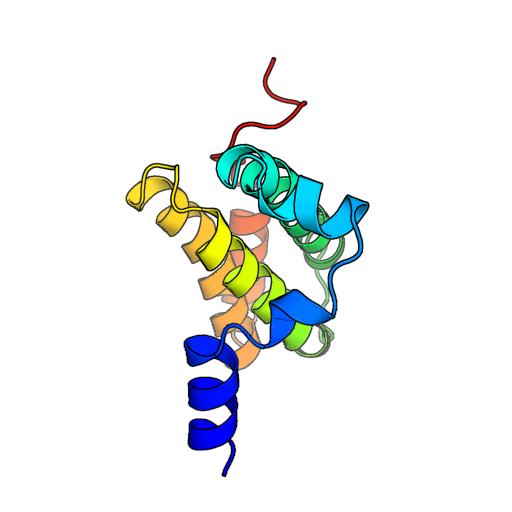 ILE A N 1
ATOM 854 C CA . ILE A 1 106 ? -10.718 -1.974 13.809 1.00 98.56 106 ILE A CA 1
ATOM 855 C C . ILE A 1 106 ? -9.768 -1.132 14.665 1.00 98.56 106 ILE A C 1
ATOM 857 O O . ILE A 1 106 ? -8.688 -0.768 14.203 1.00 98.56 106 ILE A O 1
ATOM 861 N N . GLU A 1 107 ? -10.141 -0.826 15.908 1.00 98.06 107 GLU A N 1
ATOM 862 C CA . GLU A 1 107 ? -9.287 -0.017 16.781 1.00 98.06 107 GLU A CA 1
ATOM 863 C C . GLU A 1 107 ? -8.050 -0.781 17.253 1.00 98.06 107 GLU A C 1
ATOM 865 O O . GLU A 1 107 ? -6.976 -0.183 17.346 1.00 98.06 107 GLU A O 1
ATOM 870 N N . HIS A 1 108 ? -8.171 -2.088 17.502 1.00 98.25 108 HIS A N 1
ATOM 871 C CA . HIS A 1 108 ? -7.030 -2.938 17.838 1.00 98.25 108 HIS A CA 1
ATOM 872 C C . HIS A 1 108 ? -5.969 -2.902 16.730 1.00 98.25 108 HIS A C 1
ATOM 874 O O . HIS A 1 108 ? -4.862 -2.410 16.953 1.00 98.25 108 HIS A O 1
ATOM 880 N N . PHE A 1 109 ? -6.330 -3.304 15.508 1.00 98.62 109 PHE A N 1
ATOM 881 C CA . PHE A 1 109 ? -5.393 -3.335 14.387 1.00 98.62 109 PHE A CA 1
ATOM 882 C C . PHE A 1 109 ? -4.895 -1.947 13.989 1.00 98.62 109 PHE A C 1
ATOM 884 O O . PHE A 1 109 ? -3.736 -1.808 13.610 1.00 98.62 109 PHE A O 1
ATOM 891 N N . ARG A 1 110 ? -5.722 -0.897 14.096 1.00 98.62 110 ARG A N 1
ATOM 892 C CA . ARG A 1 110 ? -5.261 0.478 13.855 1.00 98.62 110 ARG A CA 1
ATOM 893 C C . ARG A 1 110 ? -4.151 0.868 14.829 1.00 98.62 110 ARG A C 1
ATOM 895 O O . ARG A 1 110 ? -3.154 1.445 14.401 1.00 98.62 110 ARG A O 1
ATOM 902 N N . ASN A 1 111 ? -4.322 0.586 16.120 1.00 98.06 111 ASN A N 1
ATOM 903 C CA . ASN A 1 111 ? -3.313 0.905 17.127 1.00 98.06 111 ASN A CA 1
ATOM 904 C C . ASN A 1 111 ? -2.014 0.132 16.878 1.00 98.06 111 ASN A C 1
ATOM 906 O O . ASN A 1 111 ? -0.954 0.755 16.808 1.00 98.06 111 ASN A O 1
ATOM 910 N N . GLU A 1 112 ? -2.094 -1.182 16.655 1.00 98.25 112 GLU A N 1
ATOM 911 C CA . GLU A 1 112 ? -0.921 -2.010 16.339 1.00 98.25 112 GLU A CA 1
ATOM 912 C C . GLU A 1 112 ? -0.197 -1.503 15.079 1.00 98.25 112 GLU A C 1
ATOM 914 O O . GLU A 1 112 ? 1.013 -1.261 15.089 1.00 98.25 112 GLU A O 1
ATOM 919 N N . ALA A 1 113 ? -0.950 -1.220 14.011 1.00 97.88 113 ALA A N 1
ATOM 920 C CA . ALA A 1 113 ? -0.416 -0.750 12.736 1.00 97.88 113 ALA A CA 1
ATOM 921 C C . ALA A 1 113 ? 0.274 0.626 12.807 1.00 97.88 113 ALA A C 1
ATOM 923 O O . ALA A 1 113 ? 1.200 0.895 12.037 1.00 97.88 113 ALA A O 1
ATOM 924 N N . ILE A 1 114 ? -0.164 1.509 13.709 1.00 97.00 114 ILE A N 1
ATOM 925 C CA . ILE A 1 114 ? 0.430 2.841 13.904 1.00 97.00 114 ILE A CA 1
ATOM 926 C C . ILE A 1 114 ? 1.655 2.797 14.828 1.00 97.00 114 ILE A C 1
ATOM 928 O O . ILE A 1 114 ? 2.556 3.629 14.673 1.00 97.00 114 ILE A O 1
ATOM 932 N N . ASN A 1 115 ? 1.702 1.842 15.759 1.00 95.69 115 ASN A N 1
ATOM 933 C CA . ASN A 1 115 ? 2.777 1.711 16.744 1.00 95.69 115 ASN A CA 1
ATOM 934 C C . ASN A 1 115 ? 3.975 0.890 16.241 1.00 95.69 115 ASN A C 1
ATOM 936 O O . ASN A 1 115 ? 5.088 1.066 16.740 1.00 95.69 115 ASN A O 1
ATOM 940 N N . GLN A 1 116 ? 3.783 0.022 15.247 1.00 95.06 116 GLN A N 1
ATOM 941 C CA . GLN A 1 116 ? 4.872 -0.754 14.651 1.00 95.06 116 GLN A CA 1
ATOM 942 C C . GLN A 1 116 ? 5.926 0.123 13.952 1.00 95.06 116 GLN A C 1
ATOM 944 O O . GLN A 1 116 ? 5.627 1.117 13.282 1.00 95.06 116 GLN A O 1
ATOM 949 N N . GLN A 1 117 ? 7.194 -0.274 14.071 1.00 94.62 117 GLN A N 1
ATOM 950 C CA . GLN A 1 117 ? 8.309 0.440 13.450 1.00 94.62 117 GLN A CA 1
ATOM 951 C C . GLN A 1 117 ? 8.497 0.055 11.973 1.00 94.62 117 GLN A C 1
ATOM 953 O O . GLN A 1 117 ? 8.237 -1.087 11.592 1.00 94.62 117 GLN A O 1
ATOM 958 N N . PRO A 1 118 ? 9.010 0.969 11.129 1.00 96.06 118 PRO A N 1
ATOM 959 C CA . PRO A 1 118 ? 9.416 0.641 9.766 1.00 96.06 118 PRO A CA 1
ATOM 960 C C . PRO A 1 118 ? 10.526 -0.419 9.713 1.00 96.06 118 PRO A C 1
ATOM 962 O O . PRO A 1 118 ? 11.561 -0.294 10.382 1.00 96.06 118 PRO A O 1
ATOM 965 N N . PHE A 1 119 ? 10.358 -1.416 8.844 1.00 96.75 119 PHE A N 1
ATOM 966 C CA . PHE A 1 119 ? 11.372 -2.447 8.587 1.00 96.75 119 PHE A CA 1
ATOM 967 C C . PHE A 1 119 ? 12.411 -2.035 7.532 1.00 96.75 119 PHE A C 1
ATOM 969 O O . PHE A 1 119 ? 13.475 -2.644 7.448 1.00 96.75 119 PHE A O 1
ATOM 976 N N . TRP A 1 120 ? 12.136 -0.990 6.748 1.00 96.94 120 TRP A N 1
ATOM 977 C CA . TRP A 1 120 ? 13.015 -0.534 5.671 1.00 96.94 120 TRP A CA 1
ATOM 978 C C . TRP A 1 120 ? 14.022 0.533 6.111 1.00 96.94 120 TRP A C 1
ATOM 980 O O . TRP A 1 120 ? 13.950 1.090 7.211 1.00 96.94 120 TRP A O 1
ATOM 990 N N . LEU A 1 121 ? 14.978 0.831 5.229 1.00 94.38 121 LEU A N 1
ATOM 991 C CA . LEU A 1 121 ? 15.901 1.946 5.392 1.00 94.38 121 LEU A CA 1
ATOM 992 C C . LEU A 1 121 ? 15.185 3.268 5.088 1.00 94.38 121 LEU A C 1
ATOM 994 O O . LEU A 1 121 ? 14.705 3.485 3.979 1.00 94.38 121 LEU A O 1
ATOM 998 N N . HIS A 1 122 ? 15.159 4.180 6.054 1.00 88.25 122 HIS A N 1
ATOM 999 C CA . HIS A 1 122 ? 14.587 5.516 5.888 1.00 88.25 122 HIS A CA 1
ATOM 1000 C C . HIS A 1 122 ? 15.477 6.573 6.547 1.00 88.25 122 HIS A C 1
ATOM 1002 O O . HIS A 1 122 ? 16.274 6.266 7.427 1.00 88.25 122 HIS A O 1
ATOM 1008 N N . SER A 1 123 ? 15.312 7.841 6.162 1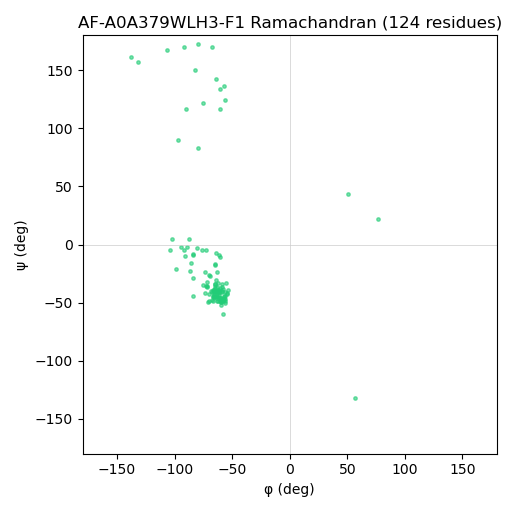.00 71.88 123 SER A N 1
ATOM 1009 C CA . SER A 1 123 ? 16.144 8.972 6.618 1.00 71.88 123 SER A CA 1
ATOM 1010 C C . SER A 1 123 ? 16.134 9.237 8.132 1.00 71.88 123 SER A C 1
ATOM 1012 O O . SER A 1 123 ? 16.949 10.022 8.607 1.00 71.88 123 SER A O 1
ATOM 1014 N N . GLY A 1 124 ? 15.228 8.597 8.877 1.00 62.22 124 GLY A N 1
ATOM 1015 C CA . GLY A 1 124 ? 15.149 8.660 10.341 1.00 62.22 124 GLY A CA 1
ATOM 1016 C C . GLY A 1 124 ? 15.947 7.571 11.067 1.00 62.22 124 GLY A C 1
ATOM 1017 O O . GLY A 1 124 ? 16.092 7.658 12.278 1.00 62.22 124 GLY A O 1
ATOM 1018 N N . LYS A 1 125 ? 16.466 6.565 10.349 1.00 54.91 125 LYS A N 1
ATOM 1019 C CA . LYS A 1 125 ? 17.483 5.629 10.841 1.00 54.91 125 LYS A CA 1
ATOM 1020 C C . LYS A 1 125 ? 18.842 6.139 10.354 1.00 54.91 125 LYS A C 1
ATOM 1022 O O . LYS A 1 125 ? 19.259 5.833 9.237 1.00 54.91 125 LYS A O 1
ATOM 1027 N N . ARG A 1 126 ? 19.475 6.990 11.158 1.00 41.91 126 ARG A N 1
ATOM 1028 C CA . ARG A 1 126 ? 20.918 7.246 11.112 1.00 41.91 126 ARG A CA 1
ATOM 1029 C C . ARG A 1 126 ? 21.536 6.664 12.366 1.00 41.91 126 ARG A C 1
ATOM 1031 O O . ARG A 1 126 ? 20.885 6.809 13.422 1.00 41.91 126 ARG A O 1
#

InterPro domains:
  IPR007899 CHAD domain [PF05235] (3-103)
  IPR007899 CHAD domain [PS51708] (1-126)
  IPR039013 Inorganic triphosphatase YgiF [PTHR39569] (1-125)

Solvent-accessible surface area (backbone atoms only — not comparable to full-atom values): 7389 Å² total; per-residue (Å²): 111,71,68,60,54,53,51,50,41,58,76,68,45,63,65,60,87,76,49,51,75,69,54,45,54,61,69,74,47,63,64,68,63,53,23,37,56,48,46,54,50,42,52,49,53,50,44,71,67,53,65,54,92,60,74,90,52,50,63,80,43,46,69,57,53,50,51,42,52,56,50,44,65,74,45,48,79,89,51,61,64,68,64,53,46,59,61,46,46,27,52,52,47,23,53,51,20,50,75,73,63,39,67,68,51,31,55,50,23,36,52,54,48,65,70,58,77,82,92,67,73,48,97,86,72,122

Foldseek 3Di:
DVVVVVVCCVVVVVCVVVDDPVNVVVVPDDLLVVLLVVLVVLLVVLCVVLVDDPPLCLLVCLVSLVVSLVSLVVSVVVFDPVVSVVLSVLSVQLSVCNVVVVVVSVVVSSVVNNPDDDRGDDPVPD

Radius of gyration: 17.33 Å; Cα contacts (8 Å, |Δi|>4): 80; chains: 1; bounding box: 39×24×44 Å

Mean predicted aligned error: 3.65 Å

Nearest PDB structures (foldseek):
  5a61-assembly1_A  TM=9.997E-01  e=3.937E-14  Escherichia coli K-12
  1nze-assembly1_A  TM=5.407E-01  e=2.784E+00  Spinacia oleracea
  1ktm-assembly1_A  TM=5.207E-01  e=3.705E+00  Gallus gallus

pLDDT: mean 95.48, std 8.34, range [41.91, 98.75]

Secondary structure (DSSP, 8-state):
-HHHHHHHHHHTTTTGGG--HHHHHHHTS-HHHHHHHHHHHHHHHHHHHHSS--GGGGGGGHHHHHHHHHHHHHHGGGS-HHHHHHHHHHHHHHHHHHHHT-HHHHHHHHHHHHHSPP-S--TT--